Protein AF-A0A371NWB0-F1 (afdb_monomer_lite)

Foldseek 3Di:
DEAEEEPQADQVLQVLCVVVPHHYDYQLVDPCRNVQDLVNSQVVCCVVVHEYEEQDCVQVQCCLVPVTSVAYEHEPAPDDDNVRVSVQCVVCVVVVVVLSVPARYWYDYVPDIDGDDVLSVVCVVDPDDPVNSVVVVVPDPPDPVVVVVVVVVVPPDPPPDDDDDDD

InterPro domains:
  IPR041049 Domain of unknown function DUF5615 [PF18480] (1-102)

Radius of gyration: 17.12 Å; chains: 1; bounding box: 48×42×41 Å

Sequence (167 aa):
MRFLVDAQLPARLALWLRKVGFDAMHSSDLPDGNRSTDADIAKIADADDRVVVSKDADFLLSHVVSGSPQRLLVVATGNIRNDELIALFDELMGTIASRLRQYAVVELHPGFLRVHDQELRRAAGRPVSPADYLQAISESPLDPDDAVRLLNERGDFDGSEEPWEPS

pLDDT: mean 79.71, std 19.64, range [32.09, 98.19]

Secondary structure (DSSP, 8-state):
-EEEE-TTS-HHHHHHHHHTT-EEEEGGGSTTGGG--HHHHHHHHHHTTEEEEES-HHHHHHHHHH--SSSEEEE---S--HHHHHHHHHHHHHHHHHHHHH-SEEEEETTEEEEESHHHHHHHTTT--HHHHHHHHHT----HHHHHHHHHHTT-----S------

Structure (mmCIF, N/CA/C/O backbone):
data_AF-A0A371NWB0-F1
#
_entry.id   AF-A0A371NWB0-F1
#
loop_
_atom_site.group_PDB
_atom_site.id
_atom_site.type_symbol
_atom_site.label_atom_id
_atom_site.label_alt_id
_atom_site.label_comp_id
_atom_site.label_asym_id
_atom_site.label_entity_id
_atom_site.label_seq_id
_atom_site.pdbx_PDB_ins_code
_atom_site.Cartn_x
_atom_site.Cartn_y
_atom_site.Cartn_z
_atom_site.occupancy
_atom_site.B_iso_or_equiv
_atom_site.auth_seq_id
_atom_site.auth_comp_id
_atom_site.auth_asym_id
_atom_site.auth_atom_id
_atom_site.pdbx_PDB_model_num
ATOM 1 N N . MET A 1 1 ? -13.272 -4.477 -4.167 1.00 93.56 1 MET A N 1
ATOM 2 C CA . MET A 1 1 ? -11.864 -4.048 -4.327 1.00 93.56 1 MET A CA 1
ATOM 3 C C . MET A 1 1 ? -10.988 -5.256 -4.071 1.00 93.56 1 MET A C 1
ATOM 5 O O . MET A 1 1 ? -11.383 -6.075 -3.244 1.00 93.56 1 MET A O 1
ATOM 9 N N . ARG A 1 2 ? -9.879 -5.386 -4.800 1.00 97.81 2 ARG A N 1
ATOM 10 C CA . ARG A 1 2 ? -8.947 -6.508 -4.675 1.00 97.81 2 ARG A CA 1
ATOM 11 C C . ARG A 1 2 ? -7.605 -6.001 -4.156 1.00 97.81 2 ARG A C 1
ATOM 13 O O . ARG A 1 2 ? -7.212 -4.898 -4.526 1.00 97.81 2 ARG A O 1
ATOM 20 N N . PHE A 1 3 ? -6.918 -6.782 -3.333 1.00 98.12 3 PHE A N 1
ATOM 21 C CA . PHE A 1 3 ? -5.639 -6.401 -2.732 1.00 98.12 3 PHE A CA 1
ATOM 22 C C 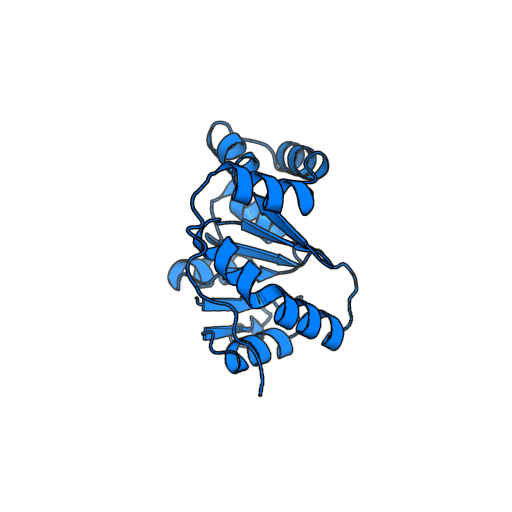. PHE A 1 3 ? -4.555 -7.445 -3.005 1.00 98.12 3 PHE A C 1
ATOM 24 O O . PHE A 1 3 ? -4.822 -8.650 -3.012 1.00 98.12 3 PHE A O 1
ATOM 31 N N . LEU A 1 4 ? -3.327 -6.971 -3.196 1.00 97.88 4 LEU A N 1
ATOM 32 C CA . LEU A 1 4 ? -2.108 -7.771 -3.211 1.00 97.88 4 LEU A CA 1
ATOM 33 C C . LEU A 1 4 ? -1.163 -7.196 -2.153 1.00 97.88 4 LEU A C 1
ATOM 35 O O . LEU A 1 4 ? -0.661 -6.085 -2.296 1.00 97.88 4 LEU A O 1
ATOM 39 N N . VAL A 1 5 ? -0.988 -7.931 -1.060 1.00 97.56 5 VAL A N 1
ATOM 40 C CA . VAL A 1 5 ? -0.155 -7.525 0.075 1.00 97.56 5 VAL A CA 1
ATOM 41 C C . VAL A 1 5 ? 1.274 -7.991 -0.167 1.00 97.56 5 VAL A C 1
ATOM 43 O O . VAL A 1 5 ? 1.513 -9.183 -0.348 1.00 97.56 5 VAL A O 1
ATOM 46 N N . ASP A 1 6 ? 2.209 -7.052 -0.161 1.00 95.06 6 ASP A N 1
ATOM 47 C CA . ASP A 1 6 ? 3.635 -7.294 -0.355 1.00 95.06 6 ASP A CA 1
ATOM 48 C C . ASP A 1 6 ? 4.286 -8.040 0.833 1.00 95.06 6 ASP A C 1
ATOM 50 O O . ASP A 1 6 ? 3.793 -7.994 1.961 1.00 95.06 6 ASP A O 1
ATOM 54 N N . ALA A 1 7 ? 5.422 -8.704 0.589 1.00 92.00 7 ALA A N 1
ATOM 55 C CA . ALA A 1 7 ? 6.154 -9.537 1.547 1.00 92.00 7 ALA A CA 1
ATOM 56 C C . ALA A 1 7 ? 6.671 -8.767 2.774 1.00 92.00 7 ALA A C 1
ATOM 58 O O . ALA A 1 7 ? 6.942 -9.373 3.812 1.00 92.00 7 ALA A O 1
ATOM 59 N N . GLN A 1 8 ? 6.821 -7.442 2.667 1.00 91.06 8 GLN A N 1
ATOM 60 C CA . GLN A 1 8 ? 7.207 -6.574 3.784 1.00 91.06 8 GLN A CA 1
ATOM 61 C C . GLN A 1 8 ? 6.104 -6.420 4.840 1.00 91.06 8 GLN A C 1
ATOM 63 O O . GLN A 1 8 ? 6.356 -5.954 5.956 1.00 91.06 8 GLN A O 1
ATOM 68 N N . LEU A 1 9 ? 4.872 -6.792 4.501 1.00 94.69 9 LEU A N 1
ATOM 69 C CA . LEU A 1 9 ? 3.726 -6.769 5.393 1.00 94.69 9 LEU A CA 1
ATOM 70 C C . LEU A 1 9 ? 3.377 -8.193 5.842 1.00 94.69 9 LEU A C 1
ATOM 72 O O . LEU A 1 9 ? 3.678 -9.169 5.164 1.00 94.69 9 LEU A O 1
ATOM 76 N N . PRO A 1 10 ? 2.746 -8.363 7.013 1.00 94.81 10 PRO A N 1
ATOM 77 C CA . PRO A 1 10 ? 2.405 -9.694 7.489 1.00 94.81 10 PRO A CA 1
ATOM 78 C C . PRO A 1 10 ? 1.300 -10.320 6.627 1.00 94.81 10 PRO A C 1
ATOM 80 O O . PRO A 1 10 ? 0.249 -9.712 6.430 1.00 94.81 10 PRO A O 1
ATOM 83 N N . ALA A 1 11 ? 1.437 -11.600 6.264 1.00 95.56 11 ALA A N 1
ATOM 84 C CA . ALA A 1 11 ? 0.373 -12.381 5.609 1.00 95.56 11 ALA A CA 1
ATOM 85 C C . ALA A 1 11 ? -0.965 -12.372 6.382 1.00 95.56 11 ALA A C 1
ATOM 87 O O . ALA A 1 11 ? -2.044 -12.531 5.803 1.00 95.56 11 ALA A O 1
ATOM 88 N N . ARG A 1 12 ? -0.918 -12.119 7.702 1.00 96.38 12 ARG A N 1
ATOM 89 C CA . ARG A 1 12 ? -2.114 -11.928 8.537 1.00 96.38 12 ARG A CA 1
ATOM 90 C C . ARG A 1 12 ? -2.968 -10.734 8.093 1.00 96.38 12 ARG A C 1
ATOM 92 O O . ARG A 1 12 ? -4.176 -10.775 8.302 1.00 96.38 12 ARG A O 1
ATOM 99 N N . LEU A 1 13 ? -2.384 -9.722 7.450 1.00 97.50 13 LEU A N 1
ATOM 100 C CA . LEU A 1 13 ? -3.123 -8.606 6.858 1.00 97.50 13 LEU A CA 1
ATOM 101 C C . LEU A 1 13 ? -3.998 -9.076 5.688 1.00 97.50 13 LEU A C 1
ATOM 103 O O . LEU A 1 13 ? -5.189 -8.785 5.670 1.00 97.50 13 LEU A O 1
ATOM 107 N N . ALA A 1 14 ? -3.458 -9.879 4.764 1.00 97.50 14 ALA A N 1
ATOM 108 C CA . ALA A 1 14 ? -4.238 -10.450 3.660 1.00 97.50 14 ALA A CA 1
ATOM 109 C C . ALA A 1 14 ? -5.353 -11.388 4.159 1.00 97.50 14 ALA A C 1
ATOM 111 O O . ALA A 1 14 ? -6.456 -11.416 3.614 1.00 97.50 14 ALA A O 1
ATOM 112 N N . LEU A 1 15 ? -5.094 -12.159 5.222 1.00 96.88 15 LEU A N 1
ATOM 113 C CA . LEU A 1 15 ? -6.123 -12.973 5.882 1.00 96.88 15 LEU A CA 1
ATOM 114 C C . LEU A 1 15 ? -7.229 -12.114 6.506 1.00 96.88 15 LEU A C 1
ATOM 116 O O . LEU A 1 15 ? -8.406 -12.436 6.360 1.00 96.88 15 LEU A O 1
ATOM 120 N N . TRP A 1 16 ? -6.863 -11.027 7.183 1.00 97.81 16 TRP A N 1
ATOM 121 C CA . TRP A 1 16 ? -7.832 -10.108 7.771 1.00 97.81 16 TRP A CA 1
ATOM 122 C C . TRP A 1 16 ? -8.670 -9.399 6.693 1.00 97.81 16 TRP A C 1
ATOM 124 O O . TRP A 1 16 ? -9.893 -9.398 6.804 1.00 97.81 16 TRP A O 1
ATOM 134 N N . LEU A 1 17 ? -8.056 -8.925 5.600 1.00 97.81 17 LEU A N 1
ATOM 135 C CA . LEU A 1 17 ? -8.766 -8.325 4.458 1.00 97.81 17 LEU A CA 1
ATOM 136 C C . LEU A 1 17 ? -9.813 -9.283 3.866 1.00 97.81 17 LEU A C 1
ATOM 138 O O . LEU A 1 17 ? -10.947 -8.880 3.607 1.00 97.81 17 LEU A O 1
ATOM 142 N N . ARG A 1 18 ? -9.465 -10.572 3.729 1.00 97.75 18 ARG A N 1
ATOM 143 C CA . ARG A 1 18 ? -10.416 -11.624 3.329 1.00 97.75 18 ARG A CA 1
ATOM 144 C C . ARG A 1 18 ? -11.560 -11.786 4.323 1.00 97.75 18 ARG A C 1
ATOM 146 O O . ARG A 1 18 ? -12.713 -11.900 3.916 1.00 97.75 18 ARG A O 1
ATOM 153 N N . LYS A 1 19 ? -11.259 -11.770 5.624 1.00 96.94 19 LYS A N 1
ATOM 154 C CA . LYS A 1 19 ? -12.261 -11.900 6.691 1.00 96.94 19 LYS A CA 1
ATOM 155 C C . LYS A 1 19 ? -13.290 -10.764 6.669 1.00 96.94 19 LYS A C 1
ATOM 157 O O . LYS A 1 19 ? -14.456 -11.024 6.945 1.00 96.94 19 LYS A O 1
ATOM 162 N N . VAL A 1 20 ? -12.880 -9.541 6.329 1.00 94.69 20 VAL A N 1
ATOM 163 C CA . VAL A 1 20 ? -13.782 -8.377 6.230 1.00 94.69 20 VAL A CA 1
ATOM 164 C C . VAL A 1 20 ? -14.433 -8.221 4.844 1.00 94.69 20 VAL A C 1
ATOM 166 O O . VAL A 1 20 ? -15.096 -7.223 4.583 1.00 94.69 20 VAL A O 1
ATOM 169 N N . GLY A 1 21 ? -14.292 -9.221 3.963 1.00 95.81 21 GLY A N 1
ATOM 170 C CA . GLY A 1 21 ? -15.058 -9.335 2.717 1.00 95.81 21 GLY A CA 1
ATOM 171 C C . GLY A 1 21 ? -14.351 -8.864 1.443 1.00 95.81 21 GLY A C 1
ATOM 172 O O . GLY A 1 21 ? -14.990 -8.805 0.392 1.00 95.81 21 GLY A O 1
ATOM 173 N N . PHE A 1 22 ? -13.055 -8.543 1.491 1.00 97.12 22 PHE A N 1
ATOM 174 C CA . PHE A 1 22 ? -12.284 -8.215 0.288 1.00 97.12 22 PHE A CA 1
ATOM 175 C C . PHE A 1 22 ? -11.621 -9.450 -0.328 1.00 97.12 22 PHE A C 1
ATOM 177 O O . PHE A 1 22 ? -11.220 -10.382 0.363 1.00 97.12 22 PHE A O 1
ATOM 184 N N . ASP A 1 23 ? -11.432 -9.437 -1.645 1.00 97.38 23 ASP A N 1
ATOM 185 C CA . ASP A 1 23 ? -10.492 -10.352 -2.296 1.00 97.38 23 ASP A CA 1
ATOM 186 C C . ASP A 1 23 ? -9.079 -9.843 -1.999 1.00 97.38 23 ASP A C 1
ATOM 188 O O . ASP A 1 23 ? -8.723 -8.719 -2.357 1.00 97.38 23 ASP A O 1
ATOM 192 N N . ALA A 1 24 ? -8.291 -10.640 -1.287 1.00 97.56 24 ALA A N 1
ATOM 193 C CA . ALA A 1 24 ? -6.925 -10.292 -0.949 1.00 97.56 24 ALA A CA 1
ATOM 194 C C . ALA A 1 24 ? -6.024 -11.519 -1.017 1.00 97.56 24 ALA A C 1
ATOM 196 O O . ALA A 1 24 ? -6.391 -12.615 -0.583 1.00 97.56 24 ALA A O 1
ATOM 197 N N . MET A 1 25 ? -4.815 -11.296 -1.512 1.00 95.94 25 MET A N 1
ATOM 198 C CA . MET A 1 25 ? -3.739 -12.275 -1.537 1.00 95.94 25 MET A CA 1
ATOM 199 C C . MET A 1 25 ? -2.466 -11.656 -0.967 1.00 95.94 25 MET A C 1
ATOM 201 O O . MET A 1 25 ? -2.300 -10.435 -0.992 1.00 95.94 25 MET A O 1
ATOM 205 N N . HIS A 1 26 ? -1.583 -12.488 -0.433 1.00 97.12 26 HIS A N 1
ATOM 206 C CA . HIS A 1 26 ? -0.240 -12.080 -0.040 1.00 97.12 26 HIS A CA 1
ATOM 207 C C . HIS A 1 26 ? 0.762 -12.494 -1.128 1.00 97.12 26 HIS A C 1
ATOM 209 O O . HIS A 1 26 ? 0.517 -13.463 -1.842 1.00 97.12 26 HIS A O 1
ATOM 215 N N . SER A 1 27 ? 1.894 -11.805 -1.260 1.00 93.69 27 SER A N 1
ATOM 216 C CA . SER A 1 27 ? 2.950 -12.151 -2.227 1.00 93.69 27 SER A CA 1
ATOM 217 C C . SER A 1 27 ? 3.432 -13.602 -2.080 1.00 93.69 27 SER A C 1
ATOM 219 O O . SER A 1 27 ? 3.706 -14.268 -3.070 1.00 93.69 27 SER A O 1
ATOM 221 N N . SER A 1 28 ? 3.421 -14.153 -0.863 1.00 92.00 28 SER A N 1
ATOM 222 C CA . SER A 1 28 ? 3.698 -15.579 -0.614 1.00 92.00 28 SER A CA 1
ATOM 223 C C . SER A 1 28 ? 2.724 -16.548 -1.289 1.00 92.00 28 SER A C 1
ATOM 225 O O . SER A 1 28 ? 3.062 -17.718 -1.437 1.00 92.00 28 SER A O 1
ATOM 227 N N . ASP A 1 29 ? 1.522 -16.089 -1.647 1.00 88.25 29 ASP A N 1
ATOM 228 C CA . ASP A 1 29 ? 0.496 -16.877 -2.337 1.00 88.25 29 ASP A CA 1
ATOM 229 C C . ASP A 1 29 ? 0.710 -16.882 -3.869 1.00 88.25 29 ASP A C 1
ATOM 231 O O . ASP A 1 29 ? -0.011 -17.573 -4.590 1.00 88.25 29 ASP A O 1
ATOM 235 N N . LEU A 1 30 ? 1.677 -16.106 -4.384 1.00 87.56 30 LEU A N 1
ATOM 236 C CA . LEU A 1 30 ? 2.027 -16.050 -5.806 1.00 87.56 30 LEU A CA 1
ATOM 237 C C . LEU A 1 30 ? 2.801 -17.303 -6.256 1.00 87.56 30 LEU A C 1
ATOM 239 O O . LEU A 1 30 ? 3.412 -17.974 -5.424 1.00 87.56 30 LEU A O 1
ATOM 243 N N . PRO A 1 31 ? 2.845 -17.609 -7.571 1.00 80.81 31 PRO A N 1
ATOM 244 C CA . PRO A 1 31 ? 3.556 -18.782 -8.092 1.00 80.81 31 PRO A CA 1
ATOM 245 C C . PRO A 1 31 ? 5.031 -18.867 -7.672 1.00 80.81 31 PRO A C 1
ATOM 247 O O . PRO A 1 31 ? 5.516 -19.955 -7.370 1.00 80.81 31 PRO A O 1
ATOM 250 N N . ASP A 1 32 ? 5.719 -17.723 -7.602 1.00 80.00 32 ASP A N 1
ATOM 251 C CA . ASP A 1 32 ? 7.107 -17.618 -7.131 1.00 80.00 32 ASP A CA 1
ATOM 252 C C . ASP A 1 32 ? 7.212 -17.229 -5.642 1.00 80.00 32 ASP A C 1
ATOM 254 O O . ASP A 1 32 ? 8.312 -17.084 -5.096 1.00 80.00 32 ASP A O 1
ATOM 258 N N . GLY A 1 33 ? 6.075 -17.083 -4.958 1.00 81.69 33 GLY A N 1
ATOM 259 C CA . GLY A 1 33 ? 5.970 -16.657 -3.567 1.00 81.69 33 GLY A CA 1
ATOM 260 C C . GLY A 1 33 ? 6.736 -15.360 -3.294 1.00 81.69 33 GLY A C 1
ATOM 261 O O . GLY A 1 33 ? 6.754 -14.432 -4.095 1.00 81.69 33 GLY A O 1
ATOM 262 N N . ASN A 1 34 ? 7.473 -15.327 -2.182 1.00 77.56 34 ASN A N 1
ATOM 263 C CA . ASN A 1 34 ? 8.300 -14.173 -1.801 1.00 77.56 34 ASN A CA 1
ATOM 264 C C . ASN A 1 34 ? 9.533 -13.951 -2.707 1.00 77.56 34 ASN A C 1
ATOM 266 O O . ASN A 1 34 ? 10.371 -13.113 -2.387 1.00 77.56 34 ASN A O 1
ATOM 270 N N . ARG A 1 35 ? 9.708 -14.730 -3.786 1.00 80.19 35 ARG A N 1
ATOM 271 C CA . ARG A 1 35 ? 10.743 -14.480 -4.803 1.00 80.19 35 ARG A CA 1
ATOM 272 C C . ARG A 1 35 ? 10.233 -13.610 -5.950 1.00 80.19 35 ARG A C 1
ATOM 274 O O . ARG A 1 35 ? 11.048 -13.223 -6.784 1.00 80.19 35 ARG A O 1
ATOM 281 N N . SER A 1 36 ? 8.928 -13.333 -6.009 1.00 84.31 36 SER A N 1
ATOM 282 C CA . SER A 1 36 ? 8.366 -12.365 -6.948 1.00 84.31 36 SER A CA 1
ATOM 283 C C . SER A 1 36 ? 9.013 -11.001 -6.734 1.00 84.31 36 SER A C 1
ATOM 285 O O . SER A 1 36 ? 9.119 -10.532 -5.603 1.00 84.31 36 SER A O 1
ATOM 287 N N . THR A 1 37 ? 9.467 -10.385 -7.820 1.00 88.19 37 THR A N 1
ATOM 288 C CA . THR A 1 37 ? 10.030 -9.033 -7.779 1.00 88.19 37 THR A CA 1
ATOM 289 C C . THR A 1 37 ? 8.919 -7.993 -7.667 1.00 88.19 37 THR A C 1
ATOM 291 O O . THR A 1 37 ? 7.769 -8.279 -8.006 1.00 88.19 37 THR A O 1
ATOM 294 N N . ASP A 1 38 ? 9.252 -6.762 -7.282 1.00 89.19 38 ASP A N 1
ATOM 295 C CA . ASP A 1 38 ? 8.285 -5.654 -7.259 1.00 89.19 38 ASP A CA 1
ATOM 296 C C . ASP A 1 38 ? 7.615 -5.455 -8.622 1.00 89.19 38 ASP A C 1
ATOM 298 O O . ASP A 1 38 ? 6.412 -5.214 -8.706 1.00 89.19 38 ASP A O 1
ATOM 302 N N . ALA A 1 39 ? 8.368 -5.652 -9.708 1.00 89.56 39 ALA A N 1
ATOM 303 C CA . ALA A 1 39 ? 7.838 -5.606 -11.065 1.00 89.56 39 ALA A CA 1
ATOM 304 C C . ALA A 1 39 ? 6.837 -6.742 -11.345 1.00 89.56 39 ALA A C 1
ATOM 306 O O . ALA A 1 39 ? 5.823 -6.513 -12.006 1.00 89.56 39 ALA A O 1
ATOM 307 N N . ASP A 1 40 ? 7.081 -7.954 -10.836 1.00 91.69 40 ASP A N 1
ATOM 308 C CA . ASP A 1 40 ? 6.139 -9.073 -10.964 1.00 91.69 40 ASP A CA 1
ATOM 309 C C . ASP A 1 40 ? 4.866 -8.815 -10.152 1.00 91.69 40 ASP A C 1
ATOM 311 O O . ASP A 1 40 ? 3.761 -9.007 -10.660 1.00 91.69 40 ASP A O 1
ATOM 315 N N . ILE A 1 41 ? 5.015 -8.331 -8.916 1.00 94.12 41 ILE A N 1
ATOM 316 C CA . ILE A 1 41 ? 3.906 -7.953 -8.032 1.00 94.12 41 ILE A CA 1
ATOM 317 C C . ILE A 1 41 ? 3.054 -6.874 -8.704 1.00 94.12 41 ILE A C 1
ATOM 319 O O . ILE A 1 41 ? 1.838 -7.037 -8.812 1.00 94.12 41 ILE A O 1
ATOM 323 N N . ALA A 1 42 ? 3.678 -5.808 -9.210 1.00 94.81 42 ALA A N 1
ATOM 324 C CA . ALA A 1 42 ? 2.987 -4.720 -9.891 1.00 94.81 42 ALA A CA 1
ATOM 325 C C . ALA A 1 42 ? 2.272 -5.205 -11.158 1.00 94.81 42 ALA A C 1
ATOM 327 O O . ALA A 1 42 ? 1.099 -4.907 -11.361 1.00 94.81 42 ALA A O 1
ATOM 328 N N . LYS A 1 43 ? 2.928 -6.043 -11.968 1.00 94.81 43 LYS A N 1
ATOM 329 C CA . LYS A 1 43 ? 2.333 -6.619 -13.179 1.00 94.81 43 LYS A CA 1
ATOM 330 C C . LYS A 1 43 ? 1.106 -7.480 -12.879 1.00 94.81 43 LYS A C 1
ATOM 332 O O . LYS A 1 43 ? 0.118 -7.408 -13.607 1.00 94.81 43 LYS A O 1
ATOM 337 N N . ILE A 1 44 ? 1.169 -8.309 -11.837 1.00 95.06 44 ILE A N 1
ATOM 338 C CA . ILE A 1 44 ? 0.041 -9.146 -11.408 1.00 95.06 44 ILE A CA 1
ATOM 339 C C . ILE A 1 44 ? -1.086 -8.265 -10.874 1.00 95.06 44 ILE A C 1
ATOM 341 O O . ILE A 1 44 ? -2.246 -8.481 -11.22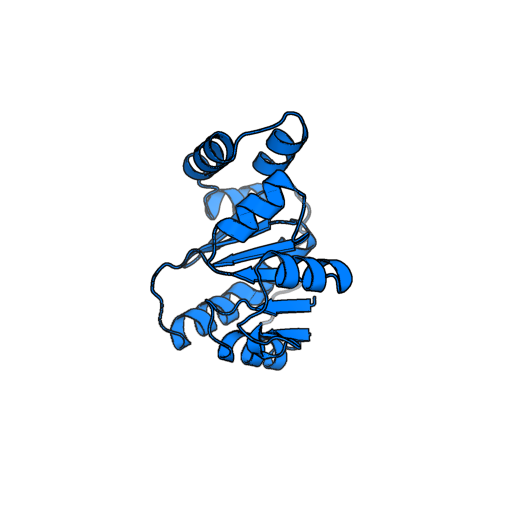2 1.00 95.06 44 ILE A O 1
ATOM 345 N N . ALA A 1 45 ? -0.753 -7.249 -10.076 1.00 96.56 45 ALA A N 1
ATOM 346 C CA . ALA A 1 45 ? -1.734 -6.307 -9.567 1.00 96.56 45 ALA A CA 1
ATOM 347 C C . ALA A 1 45 ? -2.449 -5.555 -10.693 1.00 96.56 45 ALA A C 1
ATOM 349 O O . ALA A 1 45 ? -3.672 -5.472 -10.673 1.00 96.56 45 ALA A O 1
ATOM 350 N N . ASP A 1 46 ? -1.721 -5.086 -11.702 1.00 97.00 46 ASP A N 1
ATOM 351 C CA . ASP A 1 46 ? -2.290 -4.359 -12.836 1.00 97.00 46 ASP A CA 1
ATOM 352 C C . ASP A 1 46 ? -3.184 -5.251 -13.699 1.00 97.00 46 ASP A C 1
ATOM 354 O O . ASP A 1 46 ? -4.284 -4.850 -14.080 1.00 97.00 46 ASP A O 1
ATOM 358 N N . ALA A 1 47 ? -2.743 -6.482 -13.982 1.00 96.69 47 ALA A N 1
ATOM 359 C CA . ALA A 1 47 ? -3.521 -7.444 -14.761 1.00 96.69 47 ALA A CA 1
ATOM 360 C C . ALA A 1 47 ? -4.856 -7.796 -14.081 1.00 96.69 47 ALA A C 1
ATOM 362 O O . ALA A 1 47 ? -5.879 -7.952 -14.751 1.00 96.69 47 ALA A O 1
ATOM 363 N N . ASP A 1 48 ? -4.843 -7.876 -12.752 1.00 96.00 48 ASP A N 1
ATOM 364 C CA . ASP A 1 48 ? -5.996 -8.223 -11.933 1.00 96.00 48 ASP A CA 1
ATOM 365 C C . ASP A 1 48 ? -6.667 -6.999 -11.280 1.00 96.00 48 ASP A C 1
ATOM 367 O O . ASP A 1 48 ? -7.452 -7.198 -10.362 1.00 96.00 48 ASP A O 1
ATOM 371 N N . ASP A 1 49 ? -6.387 -5.749 -11.678 1.00 96.44 49 ASP A N 1
ATOM 372 C CA . ASP A 1 49 ? -6.897 -4.514 -11.029 1.00 96.44 49 ASP A CA 1
ATOM 373 C C . ASP A 1 49 ? -6.942 -4.634 -9.484 1.00 96.44 49 ASP A C 1
ATOM 375 O O . ASP A 1 49 ? -7.983 -4.498 -8.823 1.00 96.44 49 ASP A O 1
ATOM 379 N N . ARG A 1 50 ? -5.794 -5.012 -8.911 1.00 97.62 50 ARG A N 1
ATOM 380 C CA . ARG A 1 50 ? -5.548 -5.111 -7.470 1.00 97.62 50 ARG A CA 1
ATOM 381 C C . ARG A 1 50 ? -4.826 -3.859 -7.001 1.00 97.62 50 ARG A C 1
ATOM 383 O O . ARG A 1 50 ? -3.969 -3.314 -7.685 1.00 97.62 50 ARG A O 1
ATOM 390 N N . VAL A 1 51 ? -5.135 -3.443 -5.782 1.00 98.12 51 VAL A N 1
ATOM 391 C CA . VAL A 1 51 ? -4.341 -2.452 -5.061 1.00 98.12 51 VAL A CA 1
ATOM 392 C C . VAL A 1 51 ? -3.141 -3.165 -4.451 1.00 98.12 51 VAL A C 1
ATOM 394 O O . VAL A 1 51 ? -3.319 -4.087 -3.647 1.00 98.12 51 VAL A O 1
ATOM 397 N N . VAL A 1 52 ? -1.930 -2.740 -4.810 1.00 98.19 52 VAL A N 1
ATOM 398 C CA . VAL A 1 52 ? -0.720 -3.172 -4.102 1.00 98.19 52 VAL A CA 1
ATOM 399 C C . VAL A 1 52 ? -0.707 -2.509 -2.730 1.00 98.19 52 VAL A C 1
ATOM 401 O O . VAL A 1 52 ? -0.911 -1.303 -2.624 1.00 98.19 52 VAL A O 1
ATOM 404 N N . VAL A 1 53 ? -0.486 -3.287 -1.674 1.00 98.06 53 VAL A N 1
ATOM 405 C CA . VAL A 1 53 ? -0.290 -2.777 -0.312 1.00 98.06 53 VAL A CA 1
ATOM 406 C C . VAL A 1 53 ? 1.150 -3.064 0.082 1.00 98.06 53 VAL A C 1
ATOM 408 O O . VAL A 1 53 ? 1.516 -4.234 0.193 1.00 98.06 53 VAL A O 1
ATOM 411 N N . SER A 1 54 ? 1.965 -2.030 0.287 1.00 96.38 54 SER A N 1
ATOM 412 C CA . SER A 1 54 ? 3.390 -2.194 0.609 1.00 96.38 54 SER A CA 1
ATOM 413 C C . SER A 1 54 ? 3.912 -1.087 1.530 1.00 96.38 54 SER A C 1
ATOM 415 O O . SER A 1 54 ? 3.301 -0.027 1.660 1.00 96.38 54 SER A O 1
ATOM 417 N N . LYS A 1 55 ? 5.034 -1.353 2.205 1.00 92.38 55 LYS A N 1
ATOM 418 C CA . LYS A 1 55 ? 5.852 -0.344 2.896 1.00 92.38 55 LYS A CA 1
ATOM 419 C C . LYS A 1 55 ? 7.000 0.167 2.027 1.00 92.38 55 LYS A C 1
ATOM 421 O O . LYS A 1 55 ? 7.645 1.139 2.416 1.00 92.38 55 LYS A O 1
ATOM 426 N N . ASP A 1 56 ? 7.252 -0.476 0.892 1.00 90.38 56 ASP A N 1
ATOM 427 C CA . ASP A 1 56 ? 8.374 -0.152 0.036 1.00 90.38 56 ASP A CA 1
ATOM 428 C C . ASP A 1 56 ? 8.083 1.105 -0.784 1.00 90.38 56 ASP A C 1
ATOM 430 O O . ASP A 1 56 ? 7.067 1.204 -1.482 1.00 90.38 56 ASP A O 1
ATOM 434 N N . ALA A 1 57 ? 8.995 2.069 -0.704 1.00 84.00 57 ALA A N 1
ATOM 435 C CA . ALA A 1 57 ? 8.925 3.285 -1.496 1.00 84.00 57 ALA A CA 1
ATOM 436 C C . ALA A 1 57 ? 9.177 3.010 -2.989 1.00 84.00 57 ALA A C 1
ATOM 438 O O . ALA A 1 57 ? 8.751 3.810 -3.826 1.00 84.00 57 ALA A O 1
ATOM 439 N N . ASP A 1 58 ? 9.795 1.880 -3.344 1.00 87.56 58 ASP A N 1
ATOM 440 C CA . ASP A 1 58 ? 10.085 1.522 -4.733 1.00 87.56 58 ASP A CA 1
ATOM 441 C C . ASP A 1 58 ? 8.804 1.320 -5.559 1.00 87.56 58 ASP A C 1
ATOM 443 O O . ASP A 1 58 ? 8.761 1.720 -6.725 1.00 87.56 58 ASP A O 1
ATOM 447 N N . PHE A 1 59 ? 7.701 0.851 -4.957 1.00 90.69 59 PHE A N 1
ATOM 448 C CA . PHE A 1 59 ? 6.393 0.815 -5.630 1.00 90.69 59 PHE A CA 1
ATOM 449 C C . PHE A 1 59 ? 5.857 2.215 -5.949 1.00 90.69 59 PHE A C 1
ATOM 451 O O . PHE A 1 59 ? 5.291 2.431 -7.022 1.00 90.69 59 PHE A O 1
ATOM 458 N N . LEU A 1 60 ? 6.037 3.176 -5.039 1.00 87.94 60 LEU A N 1
ATOM 459 C CA . LEU A 1 60 ? 5.611 4.560 -5.252 1.00 87.94 60 LEU A CA 1
ATOM 460 C C . LEU A 1 60 ? 6.433 5.210 -6.367 1.00 87.94 60 LEU A C 1
ATOM 462 O O . LEU A 1 60 ? 5.876 5.850 -7.259 1.00 87.94 60 LEU A O 1
ATOM 466 N N . LEU A 1 61 ? 7.750 5.002 -6.354 1.00 84.88 61 LEU A N 1
ATOM 467 C CA . LEU A 1 61 ? 8.643 5.478 -7.407 1.00 84.88 61 LEU A CA 1
ATOM 468 C C . LEU A 1 61 ? 8.308 4.843 -8.760 1.00 84.88 61 LEU A C 1
ATOM 470 O O . LEU A 1 61 ? 8.209 5.552 -9.762 1.00 84.88 61 LEU A O 1
ATOM 474 N N . SER A 1 62 ? 8.075 3.531 -8.790 1.00 86.62 62 SER A N 1
ATOM 475 C CA . SER A 1 62 ? 7.651 2.817 -9.994 1.00 86.62 62 SER A CA 1
ATOM 476 C C . SER A 1 62 ? 6.334 3.372 -10.536 1.00 86.62 62 SER A C 1
ATOM 478 O O . SER A 1 62 ? 6.234 3.619 -11.742 1.00 86.62 62 SER A O 1
ATOM 480 N N . HIS A 1 63 ? 5.358 3.663 -9.668 1.00 88.62 63 HIS A N 1
ATOM 481 C CA . HIS A 1 63 ? 4.093 4.277 -10.071 1.00 88.62 63 HIS A CA 1
ATOM 482 C C . HIS A 1 63 ? 4.314 5.646 -10.722 1.00 88.62 63 HIS A C 1
ATOM 484 O O . HIS A 1 63 ? 3.767 5.917 -11.786 1.00 88.62 63 HIS A O 1
ATOM 490 N N . VAL A 1 64 ? 5.150 6.500 -10.129 1.00 83.25 64 VAL A N 1
ATOM 491 C CA . VAL A 1 64 ? 5.462 7.833 -10.676 1.00 83.25 64 VAL A CA 1
ATOM 492 C C . VAL A 1 64 ? 6.142 7.734 -12.044 1.00 83.25 64 VAL A C 1
ATOM 494 O O . VAL A 1 64 ? 5.811 8.488 -12.956 1.00 83.25 64 VAL A O 1
ATOM 497 N N . VAL A 1 65 ? 7.099 6.816 -12.195 1.00 82.50 65 VAL A N 1
ATOM 498 C CA . VAL A 1 65 ? 7.925 6.707 -13.409 1.00 82.50 65 VAL A CA 1
ATOM 499 C C . VAL A 1 65 ? 7.191 6.000 -14.548 1.00 82.50 65 VAL A C 1
ATOM 501 O O . VAL A 1 65 ? 7.348 6.378 -15.708 1.00 82.50 65 VAL A O 1
ATOM 504 N N . SER A 1 66 ? 6.425 4.957 -14.235 1.00 84.31 66 SER A N 1
ATOM 505 C CA . SER A 1 66 ? 5.874 4.025 -15.228 1.00 84.31 66 SER A CA 1
ATOM 506 C C . SER A 1 66 ? 4.353 3.879 -15.189 1.00 84.31 66 SER A C 1
ATOM 508 O O . SER A 1 66 ? 3.783 3.241 -16.072 1.00 84.31 66 SER A O 1
ATOM 510 N N . GLY A 1 67 ? 3.683 4.455 -14.189 1.00 87.19 67 GLY A N 1
ATOM 511 C CA . GLY A 1 67 ? 2.251 4.263 -13.953 1.00 87.19 67 GLY A CA 1
ATOM 512 C C . GLY A 1 67 ? 1.890 2.890 -13.374 1.00 87.19 67 GLY A C 1
ATOM 513 O O . GLY A 1 67 ? 0.709 2.551 -13.348 1.00 87.19 67 GLY A O 1
ATOM 514 N N . SER A 1 68 ? 2.877 2.100 -12.931 1.00 92.06 68 SER A N 1
ATOM 515 C CA . SER A 1 68 ? 2.698 0.741 -12.403 1.00 92.06 68 SER A CA 1
ATOM 516 C C . SER A 1 68 ? 3.352 0.587 -11.019 1.00 92.06 68 SER A C 1
ATOM 518 O O . SER A 1 68 ? 4.506 0.998 -10.863 1.00 92.06 68 SER A O 1
ATOM 520 N N . PRO A 1 69 ? 2.673 0.003 -10.012 1.00 95.38 69 PRO A N 1
ATOM 521 C CA . PRO A 1 69 ? 1.312 -0.540 -10.061 1.00 95.38 69 PRO A CA 1
ATOM 522 C C . PRO A 1 69 ? 0.269 0.570 -10.193 1.00 95.38 69 PRO A C 1
ATOM 524 O O . PRO A 1 69 ? 0.429 1.626 -9.597 1.00 95.38 69 PRO A O 1
ATOM 527 N N . GLN A 1 70 ? -0.820 0.348 -10.921 1.00 94.00 70 GLN A N 1
ATOM 528 C CA . GLN A 1 70 ? -1.849 1.355 -11.209 1.00 94.00 70 GLN A CA 1
ATOM 529 C C . GLN A 1 70 ? -2.556 1.872 -9.955 1.00 94.00 70 GLN A C 1
ATOM 531 O O . GLN A 1 70 ? -3.021 3.013 -9.938 1.00 94.00 70 GLN A O 1
ATOM 536 N N . ARG A 1 71 ? -2.652 1.041 -8.911 1.00 95.94 71 ARG A N 1
ATOM 537 C CA . ARG A 1 71 ? -3.211 1.418 -7.610 1.00 95.94 71 ARG A CA 1
ATOM 538 C C . ARG A 1 71 ? -2.295 0.968 -6.479 1.00 95.94 71 ARG A C 1
ATOM 540 O O . ARG A 1 71 ? -1.906 -0.200 -6.421 1.00 95.94 71 ARG A O 1
ATOM 547 N N . LEU A 1 72 ? -2.018 1.875 -5.548 1.00 96.75 72 LEU A N 1
ATOM 548 C CA . LEU A 1 72 ? -1.072 1.666 -4.458 1.00 96.75 72 LEU A CA 1
ATOM 549 C C . LEU A 1 72 ? -1.617 2.208 -3.132 1.00 96.75 72 LEU A C 1
ATOM 551 O O . LEU A 1 72 ? -2.064 3.352 -3.040 1.00 96.75 72 LEU A O 1
ATOM 555 N N . LEU A 1 73 ? -1.529 1.380 -2.094 1.00 97.50 73 LEU A N 1
ATOM 556 C CA . LEU A 1 73 ? -1.665 1.767 -0.697 1.00 97.50 73 LEU A CA 1
ATOM 557 C C . LEU A 1 73 ? -0.301 1.624 -0.014 1.00 97.50 73 LEU A C 1
ATOM 559 O O . LEU A 1 73 ? 0.149 0.510 0.263 1.00 97.50 73 LEU A O 1
ATOM 563 N N . VAL A 1 74 ? 0.345 2.747 0.277 1.00 95.69 74 VAL A N 1
ATOM 564 C CA . VAL A 1 74 ? 1.619 2.771 1.004 1.00 95.69 74 VAL A CA 1
ATOM 565 C C . VAL A 1 74 ? 1.339 2.745 2.504 1.00 95.69 74 VAL A C 1
ATOM 567 O O . VAL A 1 74 ? 0.525 3.520 2.994 1.00 95.69 74 VAL A O 1
ATOM 570 N N . VAL A 1 75 ? 2.011 1.886 3.264 1.00 95.56 75 VAL A N 1
ATOM 571 C CA . VAL A 1 75 ? 1.860 1.797 4.724 1.00 95.56 75 VAL A CA 1
ATOM 572 C C . VAL A 1 75 ? 3.009 2.545 5.411 1.00 95.56 75 VAL A C 1
ATOM 574 O O . VAL A 1 75 ? 4.055 1.983 5.724 1.00 95.56 75 VAL A O 1
ATOM 577 N N . ALA A 1 76 ? 2.805 3.826 5.697 1.00 92.25 76 ALA A N 1
ATOM 578 C CA . ALA A 1 76 ? 3.787 4.741 6.276 1.00 92.25 76 ALA A CA 1
ATOM 579 C C . ALA A 1 76 ? 3.739 4.788 7.821 1.00 92.25 76 ALA A C 1
ATOM 581 O O . ALA A 1 76 ? 3.790 5.842 8.445 1.00 92.25 76 ALA A O 1
ATOM 582 N N . THR A 1 77 ? 3.646 3.629 8.478 1.00 88.94 77 THR A N 1
ATOM 583 C CA . THR A 1 77 ? 3.490 3.537 9.947 1.00 88.94 77 THR A CA 1
ATOM 584 C C . THR A 1 77 ? 4.799 3.284 10.701 1.00 88.94 77 THR A C 1
ATOM 586 O O . THR A 1 77 ? 4.776 3.024 11.902 1.00 88.94 77 THR A O 1
ATOM 589 N N . GLY A 1 78 ? 5.940 3.257 10.007 1.00 87.94 78 GLY A N 1
ATOM 590 C CA . GLY A 1 78 ? 7.215 2.832 10.587 1.00 87.94 78 GLY A CA 1
ATOM 591 C C . GLY A 1 78 ? 7.163 1.406 11.157 1.00 87.94 78 GLY A C 1
ATOM 592 O O . GLY A 1 78 ? 6.514 0.508 10.598 1.00 87.94 78 GLY A O 1
ATOM 593 N N . ASN A 1 79 ? 7.859 1.190 12.278 1.00 89.06 79 ASN A N 1
ATOM 594 C CA . ASN A 1 79 ? 7.796 -0.067 13.020 1.00 89.06 79 ASN A CA 1
ATOM 595 C C . ASN A 1 79 ? 6.506 -0.117 13.851 1.00 89.06 79 ASN A C 1
ATOM 597 O O . ASN A 1 79 ? 6.321 0.686 14.758 1.00 89.06 79 ASN A O 1
ATOM 601 N N . ILE A 1 80 ? 5.640 -1.078 13.548 1.00 90.25 80 ILE A N 1
ATOM 602 C CA . ILE A 1 80 ? 4.332 -1.265 14.185 1.00 90.25 80 ILE A CA 1
ATOM 603 C C . ILE A 1 80 ? 4.125 -2.757 14.422 1.00 90.25 80 ILE A C 1
ATOM 605 O O . ILE A 1 80 ? 4.571 -3.582 13.615 1.00 90.25 80 ILE A O 1
ATOM 609 N N . ARG A 1 81 ? 3.467 -3.135 15.519 1.00 93.12 81 ARG A N 1
ATOM 610 C CA . ARG A 1 81 ? 3.177 -4.552 15.776 1.00 93.12 81 ARG A CA 1
ATOM 611 C C . ARG A 1 81 ? 2.086 -5.038 14.824 1.00 93.12 81 ARG A C 1
ATOM 613 O O . ARG A 1 81 ? 1.193 -4.286 14.455 1.00 93.12 81 ARG A O 1
ATOM 620 N N . ASN A 1 82 ? 2.105 -6.323 14.472 1.00 93.19 82 ASN A N 1
ATOM 621 C CA . ASN A 1 82 ? 1.108 -6.897 13.556 1.00 93.19 82 ASN A CA 1
ATOM 622 C C . ASN A 1 82 ? -0.340 -6.701 14.040 1.00 93.19 82 ASN A C 1
ATOM 624 O O . ASN A 1 82 ? -1.232 -6.495 13.221 1.00 93.19 82 ASN A O 1
ATOM 628 N N . ASP A 1 83 ? -0.576 -6.779 15.353 1.00 93.94 83 ASP A N 1
ATOM 629 C CA . ASP A 1 83 ? -1.905 -6.563 15.931 1.00 93.94 83 ASP A CA 1
ATOM 630 C C . ASP A 1 83 ? -2.345 -5.095 15.826 1.00 93.94 83 ASP A C 1
ATOM 632 O O . ASP A 1 83 ? -3.481 -4.835 15.445 1.00 93.94 83 ASP A O 1
ATOM 636 N N . GLU A 1 84 ? -1.436 -4.150 16.076 1.00 94.31 84 GLU A N 1
ATOM 637 C CA . GLU A 1 84 ? -1.687 -2.707 15.945 1.00 94.31 84 GLU A CA 1
ATOM 638 C C . GLU A 1 84 ? -1.917 -2.305 14.485 1.00 94.31 84 GLU A C 1
ATOM 640 O O . GLU A 1 84 ? -2.828 -1.538 14.194 1.00 94.31 84 GLU A O 1
ATOM 645 N N . LEU A 1 85 ? -1.144 -2.870 13.550 1.00 94.88 85 LEU A N 1
ATOM 646 C CA . LEU A 1 85 ? -1.347 -2.661 12.117 1.00 94.88 85 LEU A CA 1
ATOM 647 C C . LEU A 1 85 ? -2.749 -3.101 11.693 1.00 94.88 85 LEU A C 1
ATOM 649 O O . LEU A 1 85 ? -3.423 -2.394 10.956 1.00 94.88 85 LEU A O 1
ATOM 653 N N . ILE A 1 86 ? -3.192 -4.269 12.156 1.00 95.81 86 ILE A N 1
ATOM 654 C CA . ILE A 1 86 ? -4.523 -4.775 11.818 1.00 95.81 86 ILE A CA 1
ATOM 655 C C . ILE A 1 86 ? -5.614 -3.931 12.470 1.00 95.81 86 ILE A C 1
ATOM 657 O O . ILE A 1 86 ? -6.603 -3.656 11.805 1.00 95.81 86 ILE A O 1
ATOM 661 N N . ALA A 1 87 ? -5.429 -3.479 13.712 1.00 94.00 87 ALA A N 1
ATOM 662 C CA . ALA A 1 87 ? -6.364 -2.562 14.361 1.00 94.00 87 ALA A CA 1
ATOM 663 C C . ALA A 1 87 ? -6.483 -1.230 13.600 1.00 94.00 87 ALA A C 1
ATOM 665 O O . ALA A 1 87 ? -7.590 -0.756 13.378 1.00 94.00 87 ALA A O 1
ATOM 666 N N . LEU A 1 88 ? -5.363 -0.677 13.121 1.00 92.62 88 LEU A N 1
ATOM 667 C CA . LEU A 1 88 ? -5.354 0.535 12.300 1.00 92.62 88 LEU A CA 1
ATOM 668 C C . LEU A 1 88 ? -6.108 0.333 10.978 1.00 92.62 88 LEU A C 1
ATOM 670 O O . LEU A 1 88 ? -6.880 1.192 10.558 1.00 92.62 88 LEU A O 1
ATOM 674 N N . PHE A 1 89 ? -5.887 -0.806 10.316 1.00 94.81 89 PHE A N 1
ATOM 675 C CA . PHE A 1 89 ? -6.636 -1.159 9.113 1.00 94.81 89 PHE A CA 1
ATOM 676 C C . PHE A 1 89 ? -8.127 -1.329 9.407 1.00 94.81 89 PHE A C 1
ATOM 678 O O . PHE A 1 89 ? -8.929 -0.860 8.613 1.00 94.81 89 PHE A O 1
ATOM 685 N N . ASP A 1 90 ? -8.496 -1.954 10.525 1.00 93.62 90 ASP A N 1
ATOM 686 C CA . ASP A 1 90 ? -9.886 -2.166 10.944 1.00 93.62 90 ASP A CA 1
ATOM 687 C C . ASP A 1 90 ? -10.614 -0.844 11.193 1.00 93.62 90 ASP A C 1
ATOM 689 O O . ASP A 1 90 ? -11.687 -0.617 10.636 1.00 93.62 90 ASP A O 1
ATOM 693 N N . GLU A 1 91 ? -9.973 0.070 11.919 1.00 91.38 91 GLU A N 1
ATOM 694 C CA . GLU A 1 91 ? -10.489 1.409 12.198 1.00 91.38 91 GLU A CA 1
ATOM 695 C C . GLU A 1 91 ? -10.683 2.233 10.916 1.00 91.38 91 GLU A C 1
ATOM 697 O O . GLU A 1 91 ? -11.710 2.889 10.733 1.00 91.38 91 GLU A O 1
ATOM 702 N N . LEU A 1 92 ? -9.713 2.188 9.997 1.00 91.06 92 LEU A N 1
ATOM 703 C CA . LEU A 1 92 ? -9.675 3.080 8.837 1.00 91.06 92 LEU A CA 1
ATOM 704 C C . LEU A 1 92 ? -10.160 2.441 7.530 1.00 91.06 92 LEU A C 1
ATOM 706 O O . LEU A 1 92 ? -10.158 3.116 6.497 1.00 91.06 92 LEU A O 1
ATOM 710 N N . MET A 1 93 ? -10.602 1.178 7.527 1.00 92.06 93 MET A N 1
ATOM 711 C CA . MET A 1 93 ? -10.892 0.431 6.292 1.00 92.06 93 MET A CA 1
ATOM 712 C C . MET A 1 93 ? -11.925 1.126 5.402 1.00 92.06 93 MET A C 1
ATOM 714 O O . MET A 1 93 ? -11.766 1.181 4.180 1.00 92.06 93 MET A O 1
ATOM 718 N N . GLY A 1 94 ? -12.982 1.682 6.004 1.00 89.56 94 GLY A N 1
ATOM 719 C CA . GLY A 1 94 ? -14.016 2.418 5.274 1.00 89.56 94 GLY A CA 1
ATOM 720 C C . GLY A 1 94 ? -13.432 3.615 4.519 1.00 89.56 94 GLY A C 1
ATOM 721 O O . GLY A 1 94 ? -13.682 3.792 3.322 1.00 89.56 94 GLY A O 1
ATOM 722 N N . THR A 1 95 ? -12.577 4.384 5.193 1.00 89.25 95 THR A N 1
ATOM 723 C CA . THR A 1 95 ? -11.890 5.545 4.620 1.00 89.25 95 THR A CA 1
ATOM 724 C C . THR A 1 95 ? -10.869 5.117 3.567 1.00 89.25 95 THR A C 1
ATOM 726 O O . THR A 1 95 ? -10.879 5.669 2.467 1.00 89.25 95 THR A O 1
ATOM 729 N N . ILE A 1 96 ? -10.058 4.087 3.835 1.00 92.56 96 ILE A N 1
ATOM 730 C CA . ILE A 1 96 ? -9.088 3.512 2.887 1.00 92.56 96 ILE A CA 1
ATOM 731 C C . ILE A 1 96 ? -9.795 3.111 1.587 1.00 92.56 96 ILE A C 1
ATOM 733 O O . ILE A 1 96 ? -9.414 3.557 0.504 1.00 92.56 96 ILE A O 1
ATOM 737 N N . ALA A 1 97 ? -10.869 2.323 1.681 1.00 92.75 97 ALA A N 1
ATOM 738 C CA . ALA A 1 97 ? -11.616 1.862 0.516 1.00 92.75 97 ALA A CA 1
ATOM 739 C C . ALA A 1 97 ? -12.281 3.020 -0.243 1.00 92.75 97 ALA A C 1
ATOM 741 O O . ALA A 1 97 ? -12.335 3.004 -1.473 1.00 92.75 97 ALA A O 1
ATOM 742 N N . SER A 1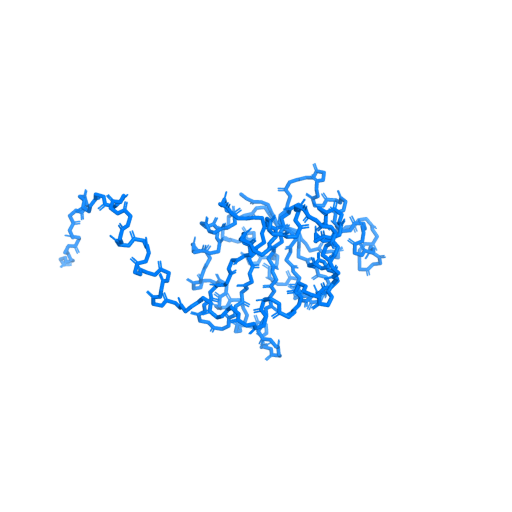 98 ? -12.785 4.033 0.468 1.00 89.00 98 SER A N 1
ATOM 743 C CA . SER A 1 98 ? -13.349 5.233 -0.156 1.00 89.00 98 SER A CA 1
ATOM 744 C C . SER A 1 98 ? -12.295 6.018 -0.940 1.00 89.00 98 SER A C 1
ATOM 746 O O . SER A 1 98 ? -12.522 6.357 -2.102 1.00 89.00 98 SER A O 1
ATOM 748 N N . ARG A 1 99 ? -11.110 6.234 -0.356 1.00 88.44 99 ARG A N 1
ATOM 749 C CA . ARG A 1 99 ? -10.007 6.957 -1.004 1.00 88.44 99 ARG A CA 1
ATOM 750 C C . ARG A 1 99 ? -9.442 6.193 -2.200 1.00 88.44 99 ARG A C 1
ATOM 752 O O . ARG A 1 99 ? -9.309 6.785 -3.263 1.00 88.44 99 ARG A O 1
ATOM 759 N N . LEU A 1 100 ? -9.229 4.882 -2.088 1.00 93.19 100 LEU A N 1
ATOM 760 C CA . LEU A 1 100 ? -8.717 4.039 -3.183 1.00 93.19 100 LEU A CA 1
ATOM 761 C C . LEU A 1 100 ? -9.691 3.874 -4.366 1.00 93.19 100 LEU A C 1
ATOM 763 O O . LEU A 1 100 ? -9.297 3.420 -5.442 1.00 93.19 100 LEU A O 1
ATOM 767 N N . ARG A 1 101 ? -10.973 4.230 -4.199 1.00 91.06 101 ARG A N 1
ATOM 768 C CA . ARG A 1 101 ? -11.917 4.344 -5.326 1.00 91.06 101 ARG A CA 1
ATOM 769 C C . ARG A 1 101 ? -11.702 5.615 -6.147 1.00 91.06 101 ARG A C 1
ATOM 771 O O . ARG A 1 101 ? -12.006 5.601 -7.334 1.00 91.06 101 ARG A O 1
ATOM 778 N N . GLN A 1 102 ? -11.216 6.683 -5.521 1.00 87.88 102 GLN A N 1
ATOM 779 C CA . GLN A 1 102 ? -11.080 8.009 -6.131 1.00 87.88 102 GLN A CA 1
ATOM 780 C C . GLN A 1 102 ? -9.646 8.308 -6.579 1.00 87.88 102 GLN A C 1
ATOM 782 O O . GLN A 1 102 ? -9.446 9.022 -7.557 1.00 87.88 102 GLN A O 1
ATOM 787 N N . TYR A 1 103 ? -8.662 7.756 -5.873 1.00 90.69 103 TYR A N 1
ATOM 788 C CA . TYR A 1 103 ? -7.249 8.061 -6.046 1.00 90.69 103 TYR A CA 1
ATOM 789 C C . TYR A 1 103 ? -6.451 6.791 -6.321 1.00 90.69 103 TYR A C 1
ATOM 791 O O . TYR A 1 103 ? -6.711 5.742 -5.730 1.00 90.69 103 TYR A O 1
ATOM 799 N N . ALA A 1 104 ? -5.471 6.904 -7.218 1.00 92.25 104 ALA A N 1
ATOM 800 C CA . ALA A 1 104 ? -4.573 5.808 -7.563 1.00 9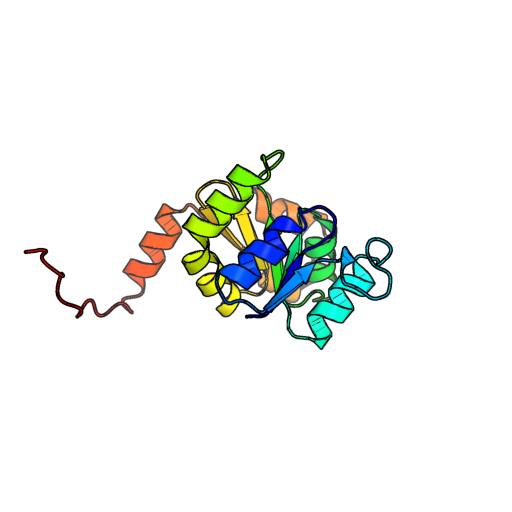2.25 104 ALA A CA 1
ATOM 801 C C . ALA A 1 104 ? -3.607 5.483 -6.416 1.00 92.25 104 ALA A C 1
ATOM 803 O O . ALA A 1 104 ? -3.339 4.315 -6.153 1.00 92.25 104 ALA A O 1
ATOM 804 N N . VAL A 1 105 ? -3.123 6.507 -5.707 1.00 92.69 105 VAL A N 1
ATOM 805 C CA . VAL A 1 105 ? -2.123 6.355 -4.648 1.00 92.69 105 VAL A CA 1
ATOM 806 C C . VAL A 1 105 ? -2.613 6.992 -3.352 1.00 92.69 105 VAL A C 1
ATOM 808 O O . VAL A 1 105 ? -2.975 8.173 -3.311 1.00 92.69 105 VAL A O 1
ATOM 811 N N . VAL A 1 106 ? -2.606 6.193 -2.288 1.00 93.25 106 VAL A N 1
ATOM 812 C CA . VAL A 1 106 ? -2.970 6.588 -0.924 1.00 93.25 106 VAL A CA 1
ATOM 813 C C . VAL A 1 106 ? -1.867 6.124 0.026 1.00 93.25 106 VAL A C 1
ATOM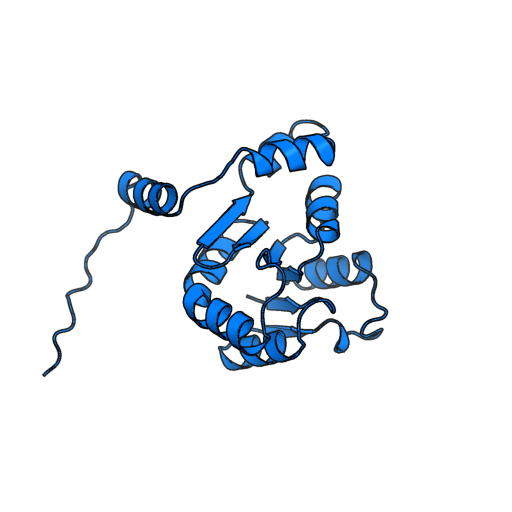 815 O O . VAL A 1 106 ? -1.399 4.995 -0.086 1.00 93.25 106 VAL A O 1
ATOM 818 N N . GLU A 1 107 ? -1.470 6.957 0.983 1.00 93.19 107 GLU A N 1
ATOM 819 C CA . GLU A 1 107 ? -0.587 6.559 2.082 1.00 93.19 107 GLU A CA 1
ATOM 820 C C . GLU A 1 107 ? -1.369 6.471 3.392 1.00 93.19 107 GLU A C 1
ATOM 822 O O . GLU A 1 107 ? -2.128 7.375 3.749 1.00 93.19 107 GLU A O 1
ATOM 827 N N . LEU A 1 108 ? -1.150 5.384 4.123 1.00 93.00 108 LEU A N 1
ATOM 828 C CA . LEU A 1 108 ? -1.675 5.132 5.452 1.00 93.00 108 LEU A CA 1
ATOM 829 C C . LEU A 1 108 ? -0.637 5.481 6.510 1.00 93.00 108 LEU A C 1
ATOM 831 O O . LEU A 1 108 ? 0.391 4.815 6.626 1.00 93.00 108 LEU A O 1
ATOM 835 N N . HIS A 1 109 ? -0.961 6.474 7.326 1.00 89.62 109 HIS A N 1
ATOM 836 C CA . HIS A 1 109 ? -0.199 6.877 8.500 1.00 89.62 109 HIS A CA 1
ATOM 837 C C . HIS A 1 109 ? -0.982 6.510 9.772 1.00 89.62 109 HIS A C 1
ATOM 839 O O . HIS A 1 109 ? -2.184 6.235 9.706 1.00 89.62 109 HIS A O 1
ATOM 845 N N . PRO A 1 110 ? -0.349 6.496 10.957 1.00 83.25 110 PRO A N 1
ATOM 846 C CA . PRO A 1 110 ? -1.083 6.349 12.209 1.00 83.25 110 PRO A CA 1
ATOM 847 C C . PRO A 1 110 ? -2.097 7.495 12.373 1.00 83.25 110 PRO A C 1
ATOM 849 O O . PRO A 1 110 ? -1.713 8.656 12.489 1.00 83.25 110 PRO A O 1
ATOM 852 N N . GLY A 1 111 ? -3.392 7.168 12.357 1.00 76.75 111 GLY A N 1
ATOM 853 C CA . GLY A 1 111 ? -4.489 8.116 12.580 1.00 76.75 111 GLY A CA 1
ATOM 854 C C . GLY A 1 111 ? -4.922 8.965 11.376 1.00 76.75 111 GLY A C 1
ATOM 855 O O . GLY A 1 111 ? -5.897 9.701 11.500 1.00 76.75 111 GLY A O 1
ATOM 856 N N . PHE A 1 112 ? -4.264 8.879 10.213 1.00 81.56 112 PHE A N 1
ATOM 857 C CA . PHE A 1 112 ? -4.688 9.628 9.022 1.00 81.56 112 PHE A CA 1
ATOM 858 C C . PHE A 1 112 ? -4.287 8.971 7.693 1.00 81.56 112 PHE A C 1
ATOM 860 O O . PHE A 1 112 ? -3.448 8.072 7.635 1.00 81.56 112 PHE A O 1
ATOM 867 N N . LEU A 1 113 ? -4.899 9.445 6.604 1.00 86.00 113 LEU A N 1
ATOM 868 C CA . LEU A 1 113 ? -4.589 9.044 5.230 1.00 86.00 113 LEU A CA 1
ATOM 869 C C . LEU A 1 113 ? -4.142 10.257 4.419 1.00 86.00 113 LEU A C 1
ATOM 871 O O . LEU A 1 113 ? -4.790 11.302 4.466 1.00 86.00 113 LEU A O 1
ATOM 875 N N . ARG A 1 114 ? -3.101 10.088 3.608 1.00 88.38 114 ARG A N 1
ATOM 876 C CA . ARG A 1 114 ? -2.659 11.069 2.611 1.00 88.38 114 ARG A CA 1
ATOM 877 C C . ARG A 1 114 ? -2.992 10.562 1.209 1.00 88.38 114 ARG A C 1
ATOM 879 O O . ARG A 1 114 ? -2.892 9.369 0.944 1.00 88.38 114 ARG A O 1
ATOM 886 N N . VAL A 1 115 ? -3.402 11.451 0.309 1.00 87.12 115 VAL A N 1
ATOM 887 C CA . VAL A 1 115 ? -3.688 11.119 -1.098 1.00 87.12 115 VAL A CA 1
ATOM 888 C C . VAL A 1 115 ? -2.696 11.832 -2.006 1.00 87.12 115 VAL A C 1
ATOM 890 O O . VAL A 1 115 ? -2.375 12.991 -1.760 1.00 87.12 115 VAL A O 1
ATOM 893 N N . HIS A 1 116 ? -2.242 11.160 -3.062 1.00 82.44 116 HIS A N 1
ATOM 894 C CA . HIS A 1 116 ? -1.338 11.743 -4.055 1.00 82.44 116 HIS A CA 1
ATOM 895 C C . HIS A 1 116 ? -2.093 11.881 -5.376 1.00 82.44 116 HIS A C 1
ATOM 897 O O . HIS A 1 116 ? -2.150 10.944 -6.163 1.00 82.44 116 HIS A O 1
ATOM 903 N N . ASP A 1 117 ? -2.727 13.030 -5.614 1.00 74.50 117 ASP A N 1
ATOM 904 C CA . ASP A 1 117 ? -3.443 13.311 -6.874 1.00 74.50 117 ASP A CA 1
ATOM 905 C C . ASP A 1 117 ? -2.810 14.489 -7.611 1.00 74.50 117 ASP A C 1
ATOM 907 O O . ASP A 1 117 ? -2.450 14.385 -8.782 1.00 74.50 117 ASP A O 1
ATOM 911 N N . GLN A 1 118 ? -2.610 15.617 -6.927 1.00 64.75 118 GLN A N 1
ATOM 912 C CA . GLN A 1 118 ? -2.057 16.813 -7.559 1.00 64.75 118 GLN A CA 1
ATOM 913 C C . GLN A 1 118 ? -0.569 16.664 -7.867 1.00 64.75 118 GLN A C 1
ATOM 915 O O . GLN A 1 118 ? -0.119 17.090 -8.928 1.00 64.75 118 GLN A O 1
ATOM 920 N N . GLU A 1 119 ? 0.190 16.043 -6.973 1.00 67.25 119 GLU A N 1
ATOM 921 C CA . GLU A 1 119 ? 1.623 15.798 -7.103 1.00 67.25 119 GLU A CA 1
ATOM 922 C C . GLU A 1 119 ? 1.897 14.850 -8.274 1.00 67.25 119 GLU A C 1
ATOM 924 O O . GLU A 1 119 ? 2.760 15.134 -9.105 1.00 67.25 119 GLU A O 1
ATOM 929 N N . LEU A 1 120 ? 1.090 13.790 -8.414 1.00 64.88 120 LEU A N 1
ATOM 930 C CA . LEU A 1 120 ? 1.162 12.875 -9.555 1.00 64.88 120 LEU A CA 1
ATOM 931 C C . LEU A 1 120 ? 0.733 13.546 -10.864 1.00 64.88 120 LEU A C 1
ATOM 933 O O . LEU A 1 120 ? 1.399 13.376 -11.879 1.00 64.88 120 LEU A O 1
ATOM 937 N N . ARG A 1 121 ? -0.321 14.374 -10.869 1.00 63.88 121 ARG A N 1
ATOM 938 C CA . ARG A 1 121 ? -0.716 15.138 -12.070 1.00 63.88 121 ARG A CA 1
ATOM 939 C C . ARG A 1 121 ? 0.340 16.158 -12.493 1.00 63.88 121 ARG A C 1
ATOM 941 O O . ARG A 1 121 ? 0.572 16.327 -13.689 1.00 63.88 121 ARG A O 1
ATOM 948 N N . ARG A 1 122 ? 0.998 16.825 -11.538 1.00 61.19 122 ARG A N 1
ATOM 949 C CA . ARG A 1 122 ? 2.145 17.711 -11.809 1.00 61.19 122 ARG A CA 1
ATOM 950 C C . ARG A 1 122 ? 3.314 16.920 -12.398 1.00 61.19 122 ARG A C 1
ATOM 952 O O . ARG A 1 122 ? 3.933 17.396 -13.347 1.00 61.19 122 ARG A O 1
ATOM 959 N N . ALA A 1 123 ? 3.556 15.709 -11.894 1.00 59.59 123 ALA A N 1
ATOM 960 C CA . ALA A 1 123 ? 4.554 14.785 -12.426 1.00 59.59 123 ALA A CA 1
ATOM 961 C C . ALA A 1 123 ? 4.207 14.197 -13.801 1.00 59.59 123 ALA A C 1
ATOM 963 O O . ALA A 1 123 ? 5.097 13.925 -14.595 1.00 59.59 123 ALA A O 1
ATOM 964 N N . ALA A 1 124 ? 2.928 14.054 -14.138 1.00 56.81 124 ALA A N 1
ATOM 965 C CA . ALA A 1 124 ? 2.502 13.524 -15.432 1.00 56.81 124 ALA A CA 1
ATOM 966 C C . ALA A 1 124 ? 2.617 14.545 -16.589 1.00 56.81 124 ALA A C 1
ATOM 968 O O . ALA A 1 124 ? 2.595 14.154 -17.754 1.00 56.81 124 ALA A O 1
ATOM 969 N N . GLY A 1 125 ? 2.747 15.850 -16.301 1.00 55.91 125 GLY A N 1
ATOM 970 C CA . GLY A 1 125 ? 2.840 16.923 -17.310 1.00 55.91 125 GLY A CA 1
ATOM 971 C C . GLY A 1 125 ? 4.263 17.306 -17.751 1.00 55.91 125 GLY A C 1
ATOM 972 O O . GLY A 1 125 ? 4.434 18.084 -18.690 1.00 55.91 125 GLY A O 1
ATOM 973 N N . ARG A 1 126 ? 5.292 16.790 -17.074 1.00 52.59 126 ARG A N 1
ATOM 974 C CA . ARG A 1 126 ? 6.726 16.994 -17.340 1.00 52.59 126 ARG A CA 1
ATOM 975 C C . ARG A 1 126 ? 7.470 15.846 -16.655 1.00 52.59 126 ARG A C 1
ATOM 977 O O . ARG A 1 126 ? 7.053 15.512 -15.561 1.00 52.59 126 ARG A O 1
ATOM 984 N N . PRO A 1 127 ? 8.565 15.278 -17.191 1.00 51.16 127 PRO A N 1
ATOM 985 C CA . PRO A 1 127 ? 9.355 14.312 -16.428 1.00 51.16 127 PRO A CA 1
ATOM 986 C C . PRO A 1 127 ? 9.811 14.954 -15.109 1.00 51.16 127 PRO A C 1
ATOM 988 O O . PRO A 1 127 ? 10.653 15.854 -15.107 1.00 51.16 127 PRO A O 1
ATOM 991 N N . VAL A 1 128 ? 9.189 14.539 -14.007 1.00 58.00 128 VAL A N 1
ATOM 992 C CA . VAL A 1 128 ? 9.543 14.929 -12.642 1.00 58.00 128 VAL A CA 1
ATOM 993 C C . VAL A 1 128 ? 10.463 13.845 -12.117 1.00 58.00 128 VAL A C 1
ATOM 995 O O . VAL A 1 128 ? 10.159 12.656 -12.218 1.00 58.00 128 VAL A O 1
ATOM 998 N N . SER A 1 129 ? 11.635 14.246 -11.631 1.00 64.25 129 SER A N 1
ATOM 999 C CA . SER A 1 129 ? 12.568 13.276 -11.080 1.00 64.25 129 SER A CA 1
ATOM 1000 C C . SER A 1 129 ? 11.995 12.685 -9.783 1.00 64.25 129 SER A C 1
ATOM 1002 O O . SER A 1 129 ? 11.260 13.375 -9.071 1.00 64.25 129 SER A O 1
ATOM 1004 N N . PRO A 1 130 ? 12.353 11.440 -9.423 1.00 62.19 130 PRO A N 1
ATOM 1005 C CA . PRO A 1 130 ? 12.046 10.876 -8.110 1.00 62.19 130 PRO A CA 1
ATOM 1006 C C . PRO A 1 130 ? 12.323 11.838 -6.944 1.00 62.19 130 PRO A C 1
ATOM 1008 O O . PRO A 1 130 ? 11.517 11.941 -6.026 1.00 62.19 130 PRO A O 1
ATOM 1011 N N . ALA A 1 131 ? 13.425 12.594 -7.004 1.00 64.50 131 ALA A N 1
ATOM 1012 C CA . ALA A 1 131 ? 13.805 13.550 -5.967 1.00 64.50 131 ALA A CA 1
ATOM 1013 C C . ALA A 1 131 ? 12.833 14.737 -5.860 1.00 64.50 131 ALA A C 1
ATOM 1015 O O . ALA A 1 131 ? 12.416 15.085 -4.758 1.00 64.50 131 ALA A O 1
ATOM 1016 N N . ASP A 1 132 ? 12.429 15.317 -6.992 1.00 64.19 132 ASP A N 1
ATOM 1017 C CA . ASP A 1 132 ? 11.477 16.435 -7.022 1.00 64.19 132 ASP A CA 1
ATOM 1018 C C . ASP A 1 132 ? 10.097 16.008 -6.497 1.00 64.19 132 ASP A C 1
ATOM 1020 O O . ASP A 1 132 ? 9.426 16.766 -5.795 1.00 64.19 132 ASP A O 1
ATOM 1024 N N . TYR A 1 133 ? 9.680 14.775 -6.806 1.00 65.19 133 TYR A N 1
ATOM 1025 C CA . TYR A 1 133 ? 8.442 14.202 -6.284 1.00 65.19 133 TYR A CA 1
ATOM 1026 C C . TYR A 1 133 ? 8.512 13.999 -4.766 1.00 65.19 133 TYR A C 1
ATOM 1028 O O . TYR A 1 133 ? 7.619 14.449 -4.049 1.00 65.19 133 TYR A O 1
ATOM 1036 N N . LEU A 1 134 ? 9.588 13.377 -4.269 1.00 64.19 134 LEU A N 1
ATOM 1037 C CA . LEU A 1 134 ? 9.806 13.166 -2.834 1.00 64.19 134 LEU A CA 1
ATOM 1038 C C . LEU A 1 134 ? 9.836 14.492 -2.059 1.00 64.19 134 LEU A C 1
ATOM 1040 O O . LEU A 1 134 ? 9.280 14.584 -0.964 1.00 64.19 134 LEU A O 1
ATOM 1044 N N . GLN A 1 135 ? 10.424 15.539 -2.641 1.00 65.00 135 GLN A N 1
ATOM 1045 C CA . GLN A 1 135 ? 10.398 16.872 -2.051 1.00 65.00 135 GLN A CA 1
ATOM 1046 C C . GLN A 1 135 ? 8.971 17.439 -1.994 1.00 65.00 135 GLN A C 1
ATOM 1048 O O . GLN A 1 135 ? 8.529 17.851 -0.920 1.00 65.00 135 GLN A O 1
ATOM 1053 N N . ALA A 1 136 ? 8.223 17.385 -3.101 1.00 62.69 136 ALA A N 1
ATOM 1054 C CA . ALA A 1 136 ? 6.851 17.890 -3.167 1.00 62.69 136 ALA A CA 1
ATOM 1055 C C . ALA A 1 136 ? 5.912 17.211 -2.157 1.00 62.69 136 ALA A C 1
ATOM 1057 O O . ALA A 1 136 ? 5.090 17.882 -1.536 1.00 62.69 136 ALA A O 1
ATOM 1058 N N . ILE A 1 137 ? 6.050 15.897 -1.948 1.00 60.53 137 ILE A N 1
ATOM 1059 C CA . ILE A 1 137 ? 5.240 15.184 -0.950 1.00 60.53 137 ILE A CA 1
ATOM 1060 C C . ILE A 1 137 ? 5.700 15.480 0.483 1.00 60.53 137 ILE A C 1
ATOM 1062 O O . ILE A 1 137 ? 4.870 15.510 1.388 1.00 60.53 137 ILE A O 1
ATOM 1066 N N . SER A 1 138 ? 6.990 15.736 0.726 1.00 62.06 138 SER A N 1
ATOM 1067 C CA . SER A 1 138 ? 7.478 16.074 2.073 1.00 62.06 138 SER A CA 1
ATOM 1068 C C . SER A 1 138 ? 6.930 17.416 2.578 1.00 62.06 138 SER A C 1
ATOM 1070 O O . SER A 1 138 ? 6.683 17.576 3.771 1.00 62.06 138 SER A O 1
ATOM 1072 N N . GLU A 1 139 ? 6.680 18.351 1.659 1.00 58.38 139 GLU A N 1
ATOM 1073 C CA . GLU A 1 139 ? 6.212 19.712 1.940 1.00 58.38 139 GLU A CA 1
ATOM 1074 C C . GLU A 1 139 ? 4.678 19.833 2.004 1.00 58.38 139 GLU A C 1
ATOM 1076 O O . GLU A 1 139 ? 4.167 20.891 2.367 1.00 58.38 139 GLU A O 1
ATOM 1081 N N . SER A 1 140 ? 3.939 18.766 1.680 1.00 52.53 140 SER A N 1
ATOM 1082 C CA . SER A 1 140 ? 2.473 18.764 1.583 1.00 52.53 140 SER A CA 1
ATOM 1083 C C . SER A 1 140 ? 1.858 17.888 2.689 1.00 52.53 140 SER A C 1
ATOM 1085 O O . SER A 1 140 ? 1.542 16.714 2.464 1.00 52.53 140 SER A O 1
ATOM 1087 N N . PRO A 1 141 ? 1.720 18.394 3.932 1.00 48.69 141 PRO A N 1
ATOM 1088 C CA . PRO A 1 141 ? 0.942 17.731 4.958 1.00 48.69 141 PRO A CA 1
ATOM 1089 C C . PRO A 1 141 ? -0.510 18.107 4.707 1.00 48.69 141 PRO A C 1
ATOM 1091 O O . PRO A 1 141 ? -0.980 19.107 5.233 1.00 48.69 141 PRO A O 1
ATOM 1094 N N . LEU A 1 142 ? -1.233 17.363 3.870 1.00 46.88 142 LEU A N 1
ATOM 1095 C CA . LEU A 1 142 ? -2.681 17.541 3.904 1.00 46.88 142 LEU A CA 1
ATOM 1096 C C . LEU A 1 142 ? -3.187 17.002 5.241 1.00 46.88 142 LEU A C 1
ATOM 1098 O O . LEU A 1 142 ? -3.191 15.797 5.496 1.00 46.88 142 LEU A O 1
ATOM 1102 N N . ASP A 1 143 ? -3.496 17.977 6.089 1.00 51.03 143 ASP A N 1
ATOM 1103 C CA . ASP A 1 143 ? -3.989 17.885 7.448 1.00 51.03 143 ASP A CA 1
ATOM 1104 C C . ASP A 1 143 ? -5.358 17.172 7.460 1.00 51.03 143 ASP A C 1
ATOM 1106 O O . ASP A 1 143 ? -6.195 17.427 6.581 1.00 51.03 143 ASP A O 1
ATOM 1110 N N . PRO A 1 144 ? -5.615 16.264 8.420 1.00 43.53 144 PRO A N 1
ATOM 1111 C CA . PRO A 1 144 ? -6.931 15.659 8.619 1.00 43.53 144 PRO A CA 1
ATOM 1112 C C . PRO A 1 144 ? -8.084 16.678 8.673 1.00 43.53 144 PRO A C 1
ATOM 1114 O O . PRO A 1 144 ? -9.161 16.400 8.135 1.00 43.53 144 PRO A O 1
ATOM 1117 N N . ASP A 1 145 ? -7.856 17.865 9.242 1.00 43.56 145 ASP A N 1
ATOM 1118 C CA . ASP A 1 145 ? -8.862 18.924 9.350 1.00 43.56 145 ASP A CA 1
ATOM 1119 C C . ASP A 1 145 ? -9.110 19.634 8.008 1.00 43.56 145 ASP A C 1
ATOM 1121 O O . ASP A 1 145 ? -10.254 19.980 7.699 1.00 43.56 145 ASP A O 1
ATOM 1125 N N . ASP A 1 146 ? -8.098 19.759 7.144 1.00 49.53 146 ASP A N 1
ATOM 1126 C CA . ASP A 1 146 ? -8.270 20.294 5.785 1.00 49.53 146 ASP A CA 1
ATOM 1127 C C . ASP A 1 146 ? -9.076 19.332 4.895 1.00 49.53 146 ASP A C 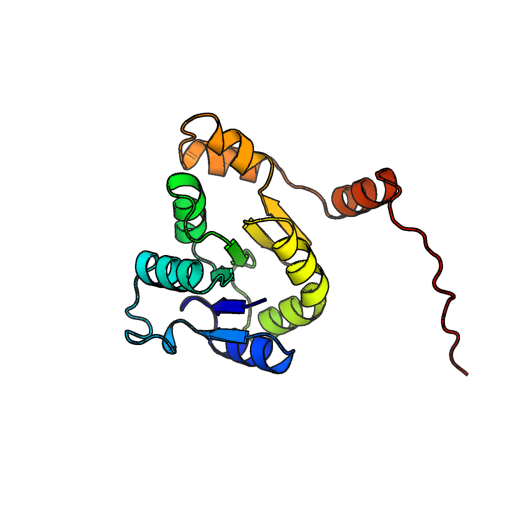1
ATOM 1129 O O . ASP A 1 146 ? -9.863 19.765 4.049 1.00 49.53 146 ASP A O 1
ATOM 1133 N N . ALA A 1 147 ? -8.963 18.018 5.117 1.00 43.88 147 ALA A N 1
ATOM 1134 C CA . ALA A 1 147 ? -9.744 17.013 4.393 1.00 43.88 147 ALA A CA 1
ATOM 1135 C C . ALA A 1 147 ? -11.236 17.027 4.775 1.00 43.88 147 ALA A C 1
ATOM 1137 O O . ALA A 1 147 ? -12.093 16.865 3.902 1.00 43.88 147 ALA A O 1
ATOM 1138 N N . VAL A 1 148 ? -11.559 17.235 6.055 1.00 45.81 148 VAL A N 1
ATOM 1139 C CA . VAL A 1 148 ? -12.946 17.388 6.535 1.00 45.81 148 VAL A CA 1
ATOM 1140 C C . VAL A 1 148 ? -13.522 18.733 6.092 1.00 45.81 148 VAL A C 1
ATOM 1142 O O . VAL A 1 148 ? -14.661 18.803 5.626 1.00 45.81 148 VAL A O 1
ATOM 1145 N N . ARG A 1 149 ? -12.724 19.802 6.151 1.00 47.16 149 ARG A N 1
ATOM 1146 C CA . ARG A 1 149 ? -13.127 21.139 5.716 1.00 47.16 149 ARG A CA 1
ATOM 1147 C C . ARG A 1 149 ? -13.423 21.203 4.215 1.00 47.16 149 ARG A C 1
ATOM 1149 O O . ARG A 1 149 ? -14.462 21.734 3.838 1.00 47.16 149 ARG A O 1
ATOM 1156 N N . LEU A 1 150 ? -12.605 20.578 3.367 1.00 44.25 150 LEU A N 1
ATOM 1157 C CA . LEU A 1 150 ? -12.844 20.503 1.917 1.00 44.25 150 LEU A CA 1
ATOM 1158 C C . LEU A 1 150 ? -14.049 19.629 1.533 1.00 44.25 150 LEU A C 1
ATOM 1160 O O . LEU A 1 150 ? -14.659 19.860 0.488 1.00 44.25 150 LEU A O 1
ATOM 1164 N N . LEU A 1 151 ? -14.404 18.632 2.350 1.00 42.72 151 LEU A N 1
ATOM 1165 C CA . LEU A 1 151 ? -15.632 17.849 2.170 1.00 42.72 151 LEU A CA 1
ATOM 1166 C C . LEU A 1 151 ? -16.879 18.664 2.546 1.00 42.72 151 LEU A C 1
ATOM 1168 O O . LEU A 1 151 ? -17.873 18.613 1.826 1.00 42.72 151 LEU A O 1
ATOM 1172 N N . ASN A 1 152 ? -16.798 19.474 3.603 1.00 42.00 152 ASN A N 1
ATOM 1173 C CA . ASN A 1 152 ? -17.887 20.360 4.021 1.00 42.00 152 ASN A CA 1
ATOM 1174 C C . ASN A 1 152 ? -18.054 21.584 3.096 1.00 42.00 152 ASN A C 1
ATOM 1176 O O . ASN A 1 152 ? -19.175 22.021 2.853 1.00 42.00 152 ASN A O 1
ATOM 1180 N N . GLU A 1 153 ? -16.969 22.118 2.526 1.00 44.53 153 GLU A N 1
ATOM 1181 C CA . GLU A 1 153 ? -17.001 23.265 1.601 1.00 44.53 153 GLU A CA 1
ATOM 1182 C C . GLU A 1 153 ? -17.517 22.903 0.191 1.00 44.53 153 GLU A C 1
ATOM 1184 O O . GLU A 1 153 ? -17.909 23.793 -0.563 1.00 44.53 153 GLU A O 1
ATOM 1189 N N . ARG A 1 154 ? -17.559 21.610 -0.175 1.00 42.06 154 ARG A N 1
ATOM 1190 C CA . ARG A 1 154 ? -18.062 21.133 -1.481 1.00 42.06 154 ARG A CA 1
ATOM 1191 C C . ARG A 1 154 ? -19.556 20.803 -1.524 1.00 42.06 154 ARG A C 1
ATOM 1193 O O . ARG A 1 154 ? -20.050 20.510 -2.603 1.00 42.06 154 ARG A O 1
ATOM 1200 N N . GLY A 1 155 ? -20.278 20.898 -0.407 1.00 40.72 155 GLY A N 1
ATOM 1201 C CA . GLY A 1 155 ? -21.748 20.914 -0.403 1.00 40.72 155 GLY A CA 1
ATOM 1202 C C . GLY A 1 155 ? -22.468 19.661 -0.929 1.00 40.72 155 GLY A C 1
ATOM 1203 O O . GLY A 1 155 ? -23.651 19.761 -1.230 1.00 40.72 155 GLY A O 1
ATOM 1204 N N . ASP A 1 156 ? -21.805 18.503 -1.018 1.00 44.25 156 ASP A N 1
ATOM 1205 C CA . ASP A 1 156 ? -22.367 17.266 -1.603 1.00 44.25 156 ASP A CA 1
ATOM 1206 C C . ASP A 1 156 ? -22.766 16.200 -0.557 1.00 44.25 156 ASP A C 1
ATOM 1208 O O . ASP A 1 156 ? -22.884 15.016 -0.873 1.00 44.25 156 ASP A O 1
ATOM 1212 N N . PHE A 1 157 ? -22.996 16.594 0.700 1.00 37.78 157 PHE A N 1
ATOM 1213 C CA . PHE A 1 157 ? -23.620 15.718 1.699 1.00 37.78 157 PHE A CA 1
ATOM 1214 C C . PHE A 1 157 ? -24.990 16.279 2.083 1.00 37.78 157 PHE A C 1
ATOM 1216 O O . PHE A 1 157 ? -25.115 17.146 2.949 1.00 37.78 157 PHE A O 1
ATOM 1223 N N . ASP A 1 158 ? -26.025 15.797 1.401 1.00 39.97 158 ASP A N 1
ATOM 1224 C CA . ASP A 1 158 ? -27.396 15.898 1.886 1.00 39.97 158 ASP A CA 1
ATOM 1225 C C . ASP A 1 158 ? -27.498 14.957 3.100 1.00 39.97 158 ASP A C 1
ATOM 1227 O O . ASP A 1 158 ? -27.441 13.734 2.995 1.00 39.97 158 ASP A O 1
ATOM 1231 N N . GLY A 1 159 ? -27.494 15.563 4.287 1.00 44.94 159 GLY A N 1
ATOM 1232 C CA . GLY A 1 159 ? -27.593 14.884 5.574 1.00 44.94 159 GLY A CA 1
ATOM 1233 C C . GLY A 1 159 ? -29.030 14.512 5.927 1.00 44.94 159 GLY A C 1
ATOM 1234 O O . GLY A 1 159 ? -29.508 14.919 6.985 1.00 44.94 159 GLY A O 1
ATOM 1235 N N . SER A 1 160 ? -29.723 13.767 5.065 1.00 43.09 160 SER A N 1
ATOM 1236 C CA . SER A 1 160 ? -31.037 13.195 5.377 1.00 43.09 160 SER A CA 1
ATOM 1237 C C . SER A 1 160 ? -30.977 11.688 5.652 1.00 43.09 160 SER A C 1
ATOM 1239 O O . SER A 1 160 ? -31.621 10.887 4.988 1.00 43.09 160 SER A O 1
ATOM 1241 N N . GLU A 1 161 ? -30.261 11.287 6.704 1.00 42.81 161 GLU A N 1
ATOM 1242 C CA . GLU A 1 161 ? -30.637 10.074 7.441 1.00 42.81 161 GLU A CA 1
ATOM 1243 C C . GLU A 1 161 ? -30.787 10.420 8.925 1.00 42.81 161 GLU A C 1
ATOM 1245 O O . GLU A 1 161 ? -29.882 10.964 9.561 1.00 42.81 161 GLU A O 1
ATOM 1250 N N . GLU A 1 162 ? -32.000 10.187 9.429 1.00 44.53 162 GLU A N 1
ATOM 1251 C CA . GLU A 1 162 ? -32.441 10.500 10.785 1.00 44.53 162 GLU A CA 1
ATOM 1252 C C . GLU A 1 162 ? -31.578 9.787 11.846 1.00 44.53 162 GLU A C 1
ATOM 1254 O O . GLU A 1 162 ? -31.155 8.645 11.636 1.00 44.53 162 GLU A O 1
ATOM 1259 N N . PRO A 1 163 ? -31.329 10.407 13.015 1.00 40.78 163 PRO A N 1
ATOM 1260 C CA . PRO A 1 163 ? -30.533 9.781 14.062 1.00 40.78 163 PRO A CA 1
ATOM 1261 C C . PRO A 1 163 ? -31.275 8.585 14.672 1.00 40.78 163 PRO A C 1
ATOM 1263 O O . PRO A 1 163 ? -32.387 8.715 15.178 1.00 40.78 163 PRO A O 1
ATOM 1266 N N . TRP A 1 164 ? -30.629 7.419 14.669 1.00 32.09 164 TRP A N 1
ATOM 1267 C CA . TRP A 1 164 ? -31.057 6.244 15.427 1.00 32.09 164 TRP A CA 1
ATOM 1268 C C . TRP A 1 164 ? -30.946 6.520 16.937 1.00 32.09 164 TRP A C 1
ATOM 1270 O O . TRP A 1 164 ? -29.844 6.718 17.451 1.00 32.09 164 TRP A O 1
ATOM 1280 N N . GLU A 1 165 ? -32.075 6.523 17.651 1.00 33.59 165 GLU A N 1
ATOM 1281 C CA . GLU A 1 165 ? -32.120 6.554 19.119 1.00 33.59 165 GLU A CA 1
ATOM 1282 C C . GLU A 1 165 ? -32.287 5.126 19.677 1.00 33.59 165 GLU A C 1
ATOM 1284 O O . GLU A 1 165 ? -33.228 4.424 19.288 1.00 33.59 165 GLU A O 1
ATOM 1289 N N . PRO A 1 166 ? -31.416 4.661 20.594 1.00 43.66 166 PRO A N 1
ATOM 1290 C CA . PRO A 1 166 ? -31.589 3.359 21.224 1.00 43.66 166 PRO A CA 1
ATOM 1291 C C . PRO A 1 166 ? -32.673 3.401 22.308 1.00 43.66 166 PRO A C 1
ATOM 1293 O O . PRO A 1 166 ? -32.657 4.269 23.182 1.00 43.66 166 PRO A O 1
ATOM 1296 N N . SER A 1 167 ? -33.583 2.421 22.257 1.00 54.72 167 SER A N 1
ATOM 1297 C CA . SER A 1 167 ? -34.488 2.041 23.357 1.00 54.72 167 SER A CA 1
ATOM 1298 C C . SER A 1 167 ? -33.818 1.086 24.341 1.00 54.72 167 SER A C 1
ATOM 1300 O O . SER A 1 167 ? -33.006 0.250 23.880 1.00 54.72 167 SER A O 1
#

Organism: NCBI:txid2293570